Protein AF-A0A2E8LBI1-F1 (afdb_monomer_lite)

Secondary structure (DSSP, 8-state):
-----EEEEEE--SSSTT-TTTTGGG--TT-EEEEE-SSEEEEEEE--HHHHHGGGGGGS-GGGEETTEEEE-TT-GGGGS--SSEEEEEEEEESTT--SEEEEEEEEE-SPPEEHHHHHSS--HHHHHHHHHHHHT-------

Sequence (144 aa):
MKAFSGNSAIAGHRSTYGAPFKRVDKLAPGDTITVHSTDSIFSFGVVSPLAAFGDQLDAINPEKVVAGHVIVDPTDTWVVSDFGDARLTLSACHPEFTPRKRIVVVAELVSEAVPSAAIFGGLDADELVELVTKDLGVLENSAS

Foldseek 3Di:
DQPDFAEAEDEFEQADVVGVCVPVVVQAFQDWDWDDDPWWIFIWGWAFPCVLQPPVCVQADPVQGDRFKGKAAPPPCVQRGTPGFAKYKYWYAPDHPDNGIIIIGMTGTPDDIGTPCVVVPDDDPVNVVVVVCVVVVPPPDDDD

Radius of gyration: 19.85 Å; chains: 1; bounding box: 41×39×67 Å

Structure (mmCIF, N/CA/C/O backbone):
data_AF-A0A2E8LBI1-F1
#
_entry.id   AF-A0A2E8LBI1-F1
#
loop_
_atom_site.group_PDB
_atom_site.id
_atom_site.type_symbol
_atom_site.label_atom_id
_atom_site.label_alt_id
_atom_site.label_comp_id
_atom_site.label_asym_id
_atom_site.label_entity_id
_atom_site.label_seq_id
_atom_site.pdbx_PDB_ins_code
_atom_site.Cartn_x
_atom_site.Cartn_y
_atom_site.Cartn_z
_atom_site.occupancy
_atom_site.B_iso_or_equiv
_atom_site.auth_seq_id
_atom_site.auth_comp_id
_atom_site.auth_asym_id
_atom_site.auth_atom_id
_atom_site.pdbx_PDB_model_num
ATOM 1 N N . MET A 1 1 ? -22.412 2.062 10.911 1.00 38.66 1 MET A N 1
ATOM 2 C CA . MET A 1 1 ? -22.065 2.965 9.789 1.00 38.66 1 MET A CA 1
ATOM 3 C C . MET A 1 1 ? -20.549 3.092 9.782 1.00 38.66 1 MET A C 1
ATOM 5 O O . MET A 1 1 ? -20.022 3.463 10.816 1.00 38.66 1 MET A O 1
ATOM 9 N N . LYS A 1 2 ? -19.839 2.753 8.693 1.00 49.94 2 LYS A N 1
ATOM 10 C CA . LYS A 1 2 ? -18.405 3.088 8.573 1.00 49.94 2 LYS A CA 1
ATOM 11 C C . LYS A 1 2 ? -18.319 4.613 8.423 1.00 49.94 2 LYS A C 1
ATOM 13 O O . LYS A 1 2 ? -18.756 5.139 7.409 1.00 49.94 2 LYS A O 1
ATOM 18 N N . ALA A 1 3 ? -17.858 5.318 9.455 1.00 58.81 3 ALA A N 1
ATOM 19 C CA . ALA A 1 3 ? -17.854 6.787 9.510 1.00 58.81 3 ALA A CA 1
ATOM 20 C C . ALA A 1 3 ? -16.736 7.450 8.677 1.00 58.81 3 ALA A C 1
ATOM 22 O O . ALA A 1 3 ? -16.682 8.672 8.580 1.00 58.81 3 ALA A O 1
ATOM 23 N N . PHE A 1 4 ? -15.857 6.655 8.064 1.00 71.94 4 PHE A N 1
ATOM 24 C CA . PHE A 1 4 ? -14.749 7.127 7.241 1.00 71.94 4 PHE A CA 1
ATOM 25 C C . PHE A 1 4 ? -14.945 6.655 5.800 1.00 71.94 4 PHE A C 1
ATOM 27 O O . PHE A 1 4 ? -15.351 5.516 5.568 1.00 71.94 4 PHE A O 1
ATOM 34 N N . SER A 1 5 ? -14.652 7.535 4.849 1.00 85.88 5 SER A N 1
ATOM 35 C CA . SER A 1 5 ? -14.578 7.238 3.416 1.00 85.88 5 SER A CA 1
ATOM 36 C C . SER A 1 5 ? -13.422 8.032 2.815 1.00 85.88 5 SER A C 1
ATOM 38 O O . SER A 1 5 ? -13.033 9.068 3.362 1.00 85.88 5 SER A O 1
ATOM 40 N N . GLY A 1 6 ? -12.849 7.515 1.737 1.00 92.56 6 GLY A N 1
ATOM 41 C CA . GLY A 1 6 ? -11.700 8.078 1.052 1.00 92.56 6 GLY A CA 1
ATOM 42 C C . GLY A 1 6 ? -10.489 7.146 1.044 1.00 92.56 6 GLY A C 1
ATOM 43 O O . GLY A 1 6 ? -10.447 6.089 1.681 1.00 92.56 6 GLY A O 1
ATOM 44 N N . ASN A 1 7 ? -9.461 7.583 0.320 1.00 95.19 7 ASN A N 1
ATOM 45 C CA . ASN A 1 7 ? -8.241 6.821 0.098 1.00 95.19 7 ASN A CA 1
ATOM 46 C C . ASN A 1 7 ? -7.030 7.526 0.721 1.00 95.19 7 ASN A C 1
ATOM 48 O O . ASN A 1 7 ? -6.609 8.591 0.271 1.00 95.19 7 ASN A O 1
ATOM 52 N N . SER A 1 8 ? -6.449 6.917 1.753 1.00 95.56 8 SER A N 1
ATOM 53 C CA . SER A 1 8 ? -5.153 7.333 2.289 1.00 95.56 8 SER A CA 1
ATOM 54 C C . SER A 1 8 ? -4.046 6.683 1.467 1.00 95.56 8 SER A C 1
ATOM 56 O O . SER A 1 8 ? -3.820 5.483 1.578 1.00 95.56 8 SER A O 1
ATOM 58 N N . ALA A 1 9 ? -3.338 7.454 0.644 1.00 96.94 9 ALA A N 1
ATOM 59 C CA . ALA A 1 9 ? -2.259 6.927 -0.189 1.00 96.94 9 ALA A CA 1
ATOM 60 C C . ALA A 1 9 ? -0.875 7.260 0.389 1.00 96.94 9 ALA A C 1
ATOM 62 O O . ALA A 1 9 ? -0.565 8.422 0.652 1.00 96.94 9 ALA A O 1
ATOM 63 N N . ILE A 1 10 ? -0.017 6.248 0.544 1.00 97.19 10 ILE A N 1
ATOM 64 C CA . ILE A 1 10 ? 1.355 6.392 1.045 1.00 97.19 10 ILE A CA 1
ATOM 65 C C . ILE A 1 10 ? 2.328 5.804 0.024 1.00 97.19 10 ILE A C 1
ATOM 67 O O . ILE A 1 10 ? 2.224 4.644 -0.377 1.00 97.19 10 ILE A O 1
ATOM 71 N N . ALA A 1 11 ? 3.314 6.605 -0.375 1.00 96.38 11 ALA A N 1
ATOM 72 C CA . ALA A 1 11 ? 4.412 6.163 -1.223 1.00 96.38 11 ALA A CA 1
ATOM 73 C C . ALA A 1 11 ? 5.668 5.889 -0.386 1.00 96.38 11 ALA A C 1
ATOM 75 O O . ALA A 1 11 ? 5.984 6.637 0.539 1.00 96.38 11 ALA A O 1
ATOM 76 N N . GLY A 1 12 ? 6.411 4.840 -0.736 1.00 94.88 12 GLY A N 1
ATOM 77 C CA . GLY A 1 12 ? 7.619 4.448 -0.016 1.00 94.88 12 GLY A CA 1
ATOM 78 C C . GLY A 1 12 ? 8.700 3.878 -0.927 1.00 94.88 12 GLY A C 1
ATOM 79 O O . GLY A 1 12 ? 8.436 3.289 -1.977 1.00 94.88 12 GLY A O 1
ATOM 80 N N . HIS A 1 13 ? 9.958 4.046 -0.523 1.00 95.75 13 HIS A N 1
ATOM 81 C CA . HIS A 1 13 ? 11.085 3.459 -1.243 1.00 95.75 13 HIS A CA 1
ATOM 82 C C . HIS A 1 13 ? 11.135 1.936 -1.069 1.00 95.75 13 HIS A C 1
ATOM 84 O O . HIS A 1 13 ? 10.960 1.418 0.036 1.00 95.75 13 HIS A O 1
ATOM 90 N N . ARG A 1 14 ? 11.465 1.229 -2.160 1.00 93.44 14 ARG A N 1
ATOM 91 C CA . ARG A 1 14 ? 11.639 -0.234 -2.168 1.00 93.44 14 ARG A CA 1
ATOM 92 C C . ARG A 1 14 ? 13.087 -0.702 -1.993 1.00 93.44 14 ARG A C 1
ATOM 94 O O . ARG A 1 14 ? 13.309 -1.789 -1.480 1.00 93.44 14 ARG A O 1
ATOM 101 N N . SER A 1 15 ? 14.075 0.100 -2.394 1.00 87.88 15 SER A N 1
ATOM 102 C CA . SER A 1 15 ? 15.456 -0.398 -2.540 1.00 87.88 15 SER A CA 1
ATOM 103 C C . SER A 1 15 ? 16.558 0.481 -1.931 1.00 87.88 15 SER A C 1
ATOM 105 O O . SER A 1 15 ? 17.713 0.067 -1.930 1.00 87.88 15 SER A O 1
ATOM 107 N N . THR A 1 16 ? 16.255 1.675 -1.414 1.00 84.06 16 THR A N 1
ATOM 108 C CA . THR A 1 16 ? 17.263 2.548 -0.774 1.00 84.06 16 THR A CA 1
ATOM 109 C C . THR A 1 16 ? 17.507 2.172 0.692 1.00 84.06 16 THR A C 1
ATOM 111 O O . THR A 1 16 ? 16.820 1.313 1.243 1.00 84.06 16 THR A O 1
ATOM 114 N N . TYR A 1 17 ? 18.451 2.840 1.364 1.00 78.94 17 TYR A N 1
ATOM 115 C CA . TYR A 1 17 ? 18.648 2.667 2.808 1.00 78.94 17 TYR A CA 1
ATOM 116 C C . TYR A 1 17 ? 17.336 2.891 3.577 1.00 78.94 17 TYR A C 1
ATOM 118 O O . TYR A 1 17 ? 16.586 3.820 3.273 1.00 78.94 17 TYR A O 1
ATOM 126 N N . GLY A 1 18 ? 17.036 1.990 4.513 1.00 85.12 18 GLY A N 1
ATOM 127 C CA . GLY A 1 18 ? 15.791 1.976 5.285 1.00 85.12 18 GLY A CA 1
ATOM 128 C C . GLY A 1 18 ? 14.531 1.513 4.539 1.00 85.12 18 GLY A C 1
ATOM 129 O O . GLY A 1 18 ? 13.529 1.323 5.213 1.00 85.12 18 GLY A O 1
ATOM 130 N N . ALA A 1 19 ? 14.575 1.317 3.207 1.00 88.69 19 ALA A N 1
ATOM 131 C CA . ALA A 1 19 ? 13.457 0.999 2.299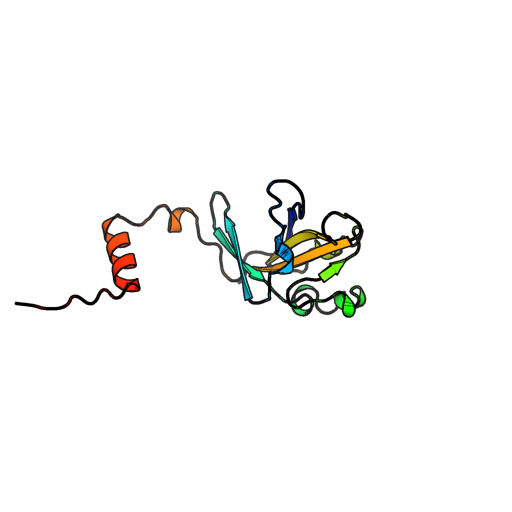 1.00 88.69 19 ALA A CA 1
ATOM 132 C C . ALA A 1 19 ? 12.192 0.442 2.990 1.00 88.69 19 ALA A C 1
ATOM 134 O O . ALA A 1 19 ? 12.047 -0.783 3.100 1.00 88.69 19 ALA A O 1
ATOM 135 N N . PRO A 1 20 ? 11.260 1.315 3.426 1.00 92.69 20 PRO A N 1
ATOM 136 C CA . PRO A 1 20 ? 10.128 0.893 4.247 1.00 92.69 20 PRO A CA 1
ATOM 137 C C . PRO A 1 20 ? 9.232 -0.097 3.502 1.00 92.69 20 PRO A C 1
ATOM 139 O O . PRO A 1 20 ? 8.615 -0.960 4.117 1.00 92.69 20 PRO A O 1
ATOM 142 N N . PHE A 1 21 ? 9.207 -0.028 2.165 1.00 96.50 21 PHE A N 1
ATOM 143 C CA . PHE A 1 21 ? 8.399 -0.897 1.309 1.00 96.50 21 PHE A CA 1
ATOM 144 C C . PHE A 1 21 ? 9.225 -1.982 0.606 1.00 96.50 21 PHE A C 1
ATOM 146 O O . PHE A 1 21 ? 8.779 -2.542 -0.394 1.00 96.50 21 PHE A O 1
ATOM 153 N N . LYS A 1 22 ? 10.415 -2.334 1.121 1.00 95.00 22 LYS A N 1
ATOM 154 C CA . LYS A 1 22 ? 11.269 -3.390 0.541 1.00 95.00 22 LYS A CA 1
ATOM 155 C C . LYS A 1 22 ? 10.523 -4.704 0.315 1.00 95.00 22 LYS A C 1
ATOM 157 O O . LYS A 1 22 ? 10.699 -5.323 -0.725 1.00 95.00 22 LYS A O 1
ATOM 162 N N . ARG A 1 23 ? 9.682 -5.105 1.273 1.00 95.06 23 ARG A N 1
ATOM 163 C CA . ARG A 1 23 ? 8.914 -6.362 1.236 1.00 95.06 23 ARG A CA 1
ATOM 164 C C . ARG A 1 23 ? 7.415 -6.166 1.027 1.00 95.06 23 ARG A C 1
ATOM 166 O O . ARG A 1 23 ? 6.635 -7.019 1.435 1.00 95.06 23 ARG A O 1
ATOM 173 N N . VAL A 1 24 ? 7.001 -5.059 0.413 1.00 95.81 24 VAL A N 1
ATOM 174 C CA . VAL A 1 24 ? 5.575 -4.798 0.153 1.00 95.81 24 VAL A CA 1
ATOM 175 C C . VAL A 1 24 ? 4.938 -5.881 -0.739 1.00 95.81 24 VAL A C 1
ATOM 177 O O . VAL A 1 24 ? 3.752 -6.148 -0.619 1.00 95.81 24 VAL A O 1
ATOM 180 N N . ASP A 1 25 ? 5.736 -6.596 -1.547 1.00 94.94 25 ASP A N 1
ATOM 181 C CA . ASP A 1 25 ? 5.307 -7.762 -2.340 1.00 94.94 25 ASP A CA 1
ATOM 182 C C . ASP A 1 25 ? 4.941 -9.004 -1.516 1.00 94.94 25 ASP A C 1
ATOM 184 O O . ASP A 1 25 ? 4.401 -9.959 -2.071 1.00 94.94 25 ASP A O 1
ATOM 188 N N . LYS A 1 26 ? 5.258 -9.017 -0.216 1.00 95.94 26 LYS A N 1
ATOM 189 C CA . LYS A 1 26 ? 4.929 -10.124 0.691 1.00 95.94 26 LYS A CA 1
ATOM 190 C C . LYS A 1 26 ? 3.567 -9.983 1.350 1.00 95.94 26 LYS A C 1
ATOM 192 O O . LYS A 1 26 ? 3.127 -10.958 1.943 1.00 95.94 26 LYS A O 1
ATOM 197 N N . LEU A 1 27 ? 2.938 -8.812 1.247 1.00 96.81 27 LEU A N 1
ATOM 198 C CA . LEU A 1 27 ? 1.596 -8.606 1.770 1.00 96.81 27 LEU A CA 1
ATOM 199 C C . LEU A 1 27 ? 0.590 -9.433 0.966 1.00 96.81 27 LEU A C 1
ATOM 201 O O . LEU A 1 27 ? 0.605 -9.429 -0.270 1.00 96.81 27 LEU A O 1
ATOM 205 N N . ALA A 1 28 ? -0.273 -10.135 1.685 1.00 96.25 28 ALA A N 1
ATOM 206 C CA . ALA A 1 28 ? -1.326 -10.984 1.159 1.00 96.25 28 ALA A CA 1
ATOM 207 C C . ALA A 1 28 ? -2.688 -10.581 1.746 1.00 96.25 28 ALA A C 1
ATOM 209 O O . ALA A 1 28 ? -2.739 -9.966 2.812 1.00 96.25 28 ALA A O 1
ATOM 210 N N . PRO A 1 29 ? -3.807 -10.921 1.080 1.00 96.56 29 PRO A N 1
ATOM 211 C CA . PRO A 1 29 ? -5.128 -10.634 1.615 1.00 96.56 29 PRO A CA 1
ATOM 212 C C . PRO A 1 29 ? -5.311 -11.222 3.015 1.00 96.56 29 PRO A C 1
ATOM 214 O O . PRO A 1 29 ? -4.985 -12.385 3.246 1.00 96.56 29 PRO A O 1
ATOM 217 N N . GLY A 1 30 ? -5.846 -10.416 3.929 1.00 95.38 30 GLY A N 1
ATOM 218 C CA . GLY A 1 30 ? -5.986 -10.752 5.347 1.00 95.38 30 GLY A CA 1
ATOM 219 C C . GLY A 1 30 ? -4.844 -10.252 6.238 1.00 95.38 30 GLY A C 1
ATOM 220 O O . GLY A 1 30 ? -5.047 -10.140 7.447 1.00 95.38 30 GLY A O 1
ATOM 221 N N . ASP A 1 31 ? -3.687 -9.880 5.679 1.00 97.56 31 ASP A N 1
ATOM 222 C CA . ASP A 1 31 ? -2.636 -9.222 6.459 1.00 97.56 31 ASP A CA 1
ATOM 223 C C . ASP A 1 31 ? -3.139 -7.881 7.004 1.00 97.56 31 ASP A C 1
ATOM 225 O O . ASP A 1 31 ? -3.861 -7.147 6.329 1.00 97.56 31 ASP A O 1
ATOM 229 N N . THR A 1 32 ? -2.747 -7.539 8.231 1.00 97.00 32 THR A N 1
ATOM 230 C CA . THR A 1 32 ? -3.166 -6.289 8.878 1.00 97.00 32 THR A CA 1
ATOM 231 C C . THR A 1 32 ? -2.068 -5.234 8.801 1.00 97.00 32 THR A C 1
ATOM 233 O O . THR A 1 32 ? -0.905 -5.498 9.106 1.00 97.00 32 THR A O 1
ATOM 236 N N . ILE A 1 33 ? -2.454 -4.015 8.430 1.00 96.25 33 ILE A N 1
ATOM 237 C CA . ILE A 1 33 ? -1.626 -2.814 8.455 1.00 96.25 33 ILE A CA 1
ATOM 238 C C . ILE A 1 33 ? -2.206 -1.857 9.491 1.00 96.25 33 ILE A C 1
ATOM 240 O O . ILE A 1 33 ? -3.345 -1.407 9.366 1.00 96.25 33 ILE A O 1
ATOM 244 N N . THR A 1 34 ? -1.398 -1.507 10.485 1.00 95.00 34 THR A N 1
ATOM 245 C CA . THR A 1 34 ? -1.785 -0.561 11.531 1.00 95.00 34 THR A CA 1
ATOM 246 C C . THR A 1 34 ? -1.196 0.816 11.246 1.00 95.00 34 THR A C 1
ATOM 248 O O . THR A 1 34 ? 0.014 0.961 11.074 1.00 95.00 34 THR A O 1
ATOM 251 N N . VAL A 1 35 ? -2.045 1.841 11.218 1.00 93.44 35 VAL A N 1
ATOM 252 C CA . VAL A 1 35 ? -1.649 3.243 11.063 1.00 93.44 35 VAL A CA 1
ATOM 253 C C . VAL A 1 35 ? -1.856 3.958 12.389 1.00 93.44 35 VAL A C 1
ATOM 255 O O . VAL A 1 35 ? -2.981 4.079 12.871 1.00 93.44 35 VAL A O 1
ATOM 258 N N . HIS A 1 36 ? -0.762 4.444 12.968 1.00 91.88 36 HIS A N 1
ATOM 259 C CA . HIS A 1 36 ? -0.783 5.252 14.181 1.00 91.88 36 HIS A CA 1
ATOM 260 C C . HIS A 1 36 ? -0.836 6.732 13.804 1.00 91.88 36 HIS A C 1
ATOM 262 O O . HIS A 1 36 ? 0.064 7.246 13.142 1.00 91.88 36 HIS A O 1
ATOM 268 N N . SER A 1 37 ? -1.891 7.405 14.241 1.00 88.06 37 SER A N 1
ATOM 269 C CA . SER A 1 37 ? -1.998 8.859 14.272 1.00 88.06 37 SER A CA 1
ATOM 270 C C . SER A 1 37 ? -1.757 9.357 15.701 1.00 88.06 37 SER A C 1
ATOM 272 O O . SER A 1 37 ? -1.664 8.565 16.641 1.00 88.06 37 SER A O 1
ATOM 274 N N . THR A 1 38 ? -1.680 10.674 15.880 1.00 88.44 38 THR A N 1
ATOM 275 C CA . THR A 1 38 ? -1.551 11.305 17.201 1.00 88.44 38 THR A CA 1
ATOM 276 C C . THR A 1 38 ? -2.669 10.848 18.141 1.00 88.44 38 THR A C 1
ATOM 278 O O . THR A 1 38 ? -2.401 10.411 19.258 1.00 88.44 38 THR A O 1
ATOM 281 N N . ASP A 1 39 ? -3.910 10.847 17.648 1.00 87.12 39 ASP A N 1
ATOM 282 C CA . ASP A 1 39 ? -5.093 10.653 18.492 1.00 87.12 39 ASP A CA 1
ATOM 283 C C . ASP A 1 39 ? -5.751 9.284 18.319 1.00 87.12 39 ASP A C 1
ATOM 285 O O . ASP A 1 39 ? -6.620 8.913 19.109 1.00 87.12 39 ASP A O 1
ATOM 289 N N . SER A 1 40 ? -5.405 8.525 17.276 1.00 87.62 40 SER A N 1
ATOM 290 C CA . SER A 1 40 ? -6.065 7.248 16.983 1.00 87.62 40 SER A CA 1
ATOM 291 C C . SER A 1 40 ? -5.182 6.254 16.238 1.00 87.62 40 SER A C 1
ATOM 293 O O . SER A 1 40 ? -4.283 6.628 15.486 1.00 87.62 40 SER A O 1
ATOM 295 N N . ILE A 1 41 ? -5.503 4.975 16.403 1.00 91.00 41 ILE A N 1
ATOM 296 C CA . ILE A 1 41 ? -4.920 3.834 15.709 1.00 91.00 41 ILE A CA 1
ATOM 297 C C . ILE A 1 41 ? -5.976 3.244 14.772 1.00 91.00 41 ILE A C 1
ATOM 299 O O . ILE A 1 41 ? -7.095 2.936 15.187 1.00 91.00 41 ILE A O 1
ATOM 303 N N . PHE A 1 42 ? -5.608 3.063 13.507 1.00 92.50 42 PHE A N 1
ATOM 304 C CA . PHE A 1 42 ? -6.460 2.489 12.469 1.00 92.50 42 PHE A CA 1
ATOM 305 C C . PHE A 1 42 ? -5.890 1.146 12.023 1.00 92.50 42 PHE A C 1
ATOM 307 O O . PHE A 1 42 ? -4.702 1.060 11.719 1.00 92.50 42 PHE A O 1
ATOM 314 N N . SER A 1 43 ? -6.733 0.119 11.939 1.00 94.56 43 SER A N 1
ATOM 315 C CA . SER A 1 43 ? -6.350 -1.185 11.390 1.00 94.56 43 SER A CA 1
ATOM 316 C C . SER A 1 43 ? -6.963 -1.360 10.004 1.00 94.56 43 SER A C 1
ATOM 318 O O . SER A 1 43 ? -8.176 -1.224 9.831 1.00 94.56 43 SER A O 1
ATOM 320 N N . PHE A 1 44 ? -6.129 -1.672 9.018 1.00 96.19 44 PHE A N 1
ATOM 321 C CA . PHE A 1 44 ? -6.531 -1.953 7.645 1.00 96.19 44 PHE A CA 1
ATOM 322 C C . PHE A 1 44 ? -6.185 -3.397 7.293 1.00 96.19 44 PHE A C 1
ATOM 324 O O . PHE A 1 44 ? -5.069 -3.839 7.541 1.00 96.19 44 PHE A O 1
ATOM 331 N N . GLY A 1 45 ? -7.123 -4.129 6.705 1.00 97.56 45 GLY A N 1
ATOM 332 C CA . GLY A 1 45 ? -6.913 -5.486 6.214 1.00 97.56 45 GLY A CA 1
ATOM 333 C C . GLY A 1 45 ? -6.587 -5.443 4.731 1.00 97.56 45 GLY A C 1
ATOM 334 O O . GLY A 1 45 ? -7.356 -4.879 3.954 1.00 97.56 45 GLY A O 1
ATOM 335 N N . VAL A 1 46 ? -5.452 -6.011 4.330 1.00 98.12 46 VAL A N 1
ATOM 336 C CA . VAL A 1 46 ? -5.063 -6.124 2.921 1.00 98.12 46 VAL A CA 1
ATOM 337 C C . VAL A 1 46 ? -6.135 -6.917 2.182 1.00 98.12 46 VAL A C 1
ATOM 339 O O . VAL A 1 46 ? -6.599 -7.956 2.657 1.00 98.12 46 VAL A O 1
ATOM 342 N N . VAL A 1 47 ? -6.524 -6.430 1.009 1.00 96.19 47 VAL A N 1
ATOM 343 C CA . VAL A 1 47 ? -7.519 -7.066 0.145 1.00 96.19 47 VAL A CA 1
ATOM 344 C C . VAL A 1 47 ? -6.888 -7.456 -1.186 1.00 96.19 47 VAL A C 1
ATOM 346 O O . VAL A 1 47 ? -5.838 -6.947 -1.579 1.00 96.19 47 VAL A O 1
ATOM 349 N N . SER A 1 48 ? -7.519 -8.392 -1.895 1.00 94.00 48 SER A N 1
ATOM 350 C CA . SER A 1 48 ? -7.069 -8.728 -3.249 1.00 94.00 48 SER A CA 1
ATOM 351 C C . SER A 1 48 ? -7.291 -7.546 -4.203 1.00 94.00 48 SER A C 1
ATOM 353 O O . SER A 1 48 ? -8.247 -6.793 -4.008 1.00 94.00 48 SER A O 1
ATOM 355 N N . PRO A 1 49 ? -6.498 -7.400 -5.282 1.00 91.62 49 PRO A N 1
ATOM 356 C CA . PRO A 1 49 ? -6.747 -6.360 -6.284 1.00 91.62 49 PRO A CA 1
ATOM 357 C C . PRO A 1 49 ? -8.150 -6.430 -6.906 1.00 91.62 49 PRO A C 1
ATOM 359 O O . PRO A 1 49 ? -8.711 -5.400 -7.263 1.00 91.62 49 PRO A O 1
ATOM 362 N N . LEU A 1 50 ? -8.739 -7.630 -6.981 1.00 88.62 50 LEU A N 1
ATOM 363 C CA . LEU A 1 50 ? -10.116 -7.823 -7.435 1.00 88.62 50 LEU A CA 1
ATOM 364 C C . LEU A 1 50 ? -11.142 -7.220 -6.481 1.00 88.62 50 LEU A C 1
ATOM 366 O O . LEU A 1 50 ? -12.063 -6.550 -6.932 1.00 88.62 50 LEU A O 1
ATOM 370 N N . ALA A 1 51 ? -10.961 -7.402 -5.176 1.00 91.12 51 ALA A N 1
ATOM 371 C CA . ALA A 1 51 ? -11.809 -6.747 -4.188 1.00 91.12 51 ALA A CA 1
ATOM 372 C C . ALA A 1 51 ? -11.586 -5.224 -4.174 1.00 91.12 51 ALA A C 1
ATOM 374 O O . ALA A 1 51 ? -12.548 -4.466 -4.145 1.00 91.12 51 ALA A O 1
ATOM 375 N N . ALA A 1 52 ? -10.329 -4.781 -4.275 1.00 91.62 52 ALA A N 1
ATOM 376 C CA . ALA A 1 52 ? -9.976 -3.366 -4.229 1.00 91.62 52 ALA A CA 1
ATOM 377 C C . ALA A 1 52 ? -10.546 -2.562 -5.406 1.00 91.62 52 ALA A C 1
ATOM 379 O O . ALA A 1 52 ? -11.021 -1.443 -5.216 1.00 91.62 52 ALA A O 1
ATOM 380 N N . PHE A 1 53 ? -10.456 -3.096 -6.625 1.00 89.12 53 PHE A N 1
ATOM 381 C CA . PHE A 1 53 ? -10.732 -2.331 -7.844 1.00 89.12 53 PHE A CA 1
ATOM 382 C C . PHE A 1 53 ? -11.976 -2.804 -8.606 1.00 89.12 53 PHE A C 1
ATOM 384 O O . PHE A 1 53 ? -12.458 -2.067 -9.464 1.00 89.12 53 PHE A O 1
ATOM 391 N N . GLY A 1 54 ? -12.531 -3.977 -8.275 1.00 79.50 54 GLY A N 1
ATOM 392 C CA . GLY A 1 54 ? -13.794 -4.475 -8.825 1.00 79.50 54 GLY A CA 1
ATOM 393 C C . GLY A 1 54 ? -13.848 -4.400 -10.352 1.00 79.50 54 GLY A C 1
ATOM 394 O O . GLY A 1 54 ? -12.956 -4.892 -11.038 1.00 79.50 54 GLY A O 1
ATOM 395 N N . ASP A 1 55 ? -14.873 -3.724 -10.872 1.00 67.69 55 ASP A N 1
ATOM 396 C CA . ASP A 1 55 ? -15.151 -3.573 -12.308 1.00 67.69 55 ASP A CA 1
ATOM 397 C C . ASP A 1 55 ? -14.146 -2.671 -13.051 1.00 67.69 55 ASP A C 1
ATOM 399 O O . ASP A 1 55 ? -14.106 -2.660 -14.278 1.00 67.69 55 ASP A O 1
ATOM 403 N N . GLN A 1 56 ? -13.292 -1.921 -12.342 1.00 67.25 56 GLN A N 1
ATOM 404 C CA . GLN A 1 56 ? -12.226 -1.126 -12.972 1.00 67.25 56 GLN A CA 1
ATOM 405 C C . GLN A 1 56 ? -11.017 -1.977 -13.394 1.00 67.25 56 GLN A C 1
ATOM 407 O O . GLN A 1 56 ? -10.069 -1.461 -13.991 1.00 67.25 56 GLN A O 1
ATOM 412 N N . LEU A 1 57 ? -11.057 -3.288 -13.133 1.00 63.16 57 LEU A N 1
ATOM 413 C CA . LEU A 1 57 ? -10.056 -4.250 -13.588 1.00 63.16 57 LEU A CA 1
ATOM 414 C C . LEU A 1 57 ? -9.920 -4.344 -15.105 1.00 63.16 57 LEU A C 1
ATOM 416 O O . LEU A 1 57 ? -8.886 -4.824 -15.550 1.00 63.16 57 LEU A O 1
ATOM 420 N N . ASP A 1 58 ? -10.862 -3.837 -15.903 1.00 62.19 58 ASP A N 1
ATOM 421 C CA . ASP A 1 58 ? -10.670 -3.729 -17.357 1.00 62.19 58 ASP A CA 1
ATOM 422 C C . ASP A 1 58 ? -9.419 -2.895 -17.717 1.00 62.19 58 ASP A C 1
ATOM 424 O O . ASP A 1 58 ? -8.803 -3.102 -18.764 1.00 62.19 58 ASP A O 1
ATOM 428 N N . ALA A 1 59 ? -8.992 -1.987 -16.827 1.00 60.19 59 ALA A N 1
ATOM 429 C CA . ALA A 1 5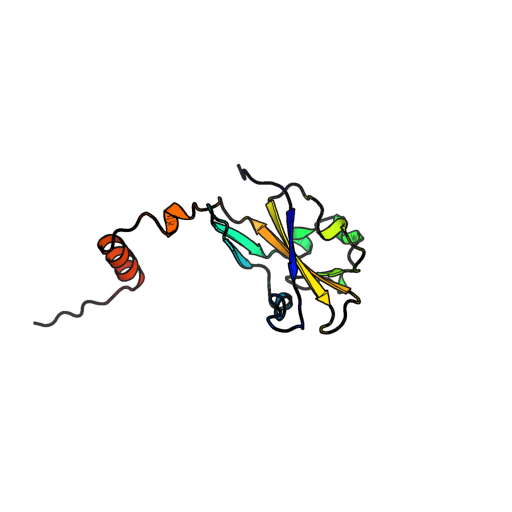9 ? -7.746 -1.226 -16.952 1.00 60.19 59 ALA A CA 1
ATOM 430 C C . ALA A 1 59 ? -6.493 -2.004 -16.496 1.00 60.19 59 ALA A C 1
ATOM 432 O O . ALA A 1 59 ? -5.362 -1.607 -16.789 1.00 60.19 59 ALA A O 1
ATOM 433 N N . ILE A 1 60 ? -6.671 -3.109 -15.773 1.00 66.88 60 ILE A N 1
ATOM 434 C CA . ILE A 1 60 ? -5.602 -3.908 -15.184 1.00 66.88 60 ILE A CA 1
ATOM 435 C C . ILE A 1 60 ? -5.474 -5.209 -15.967 1.00 66.88 60 ILE A C 1
ATOM 437 O O . ILE A 1 60 ? -6.343 -6.072 -15.962 1.00 66.88 60 ILE A O 1
ATOM 441 N N . ASN A 1 61 ? -4.318 -5.407 -16.585 1.00 69.81 61 ASN A N 1
ATOM 442 C CA . ASN A 1 61 ? -4.009 -6.694 -17.185 1.00 69.81 61 ASN A CA 1
ATOM 443 C C . ASN A 1 61 ? -4.012 -7.803 -16.099 1.00 69.81 61 ASN A C 1
ATOM 445 O O . ASN A 1 61 ? -3.226 -7.688 -15.152 1.00 69.81 61 ASN A O 1
ATOM 449 N N . PRO A 1 62 ? -4.832 -8.870 -16.226 1.00 68.69 62 PRO A N 1
ATOM 450 C CA . PRO A 1 62 ? -4.941 -9.933 -15.224 1.00 68.69 62 PRO A CA 1
ATOM 451 C C . PRO A 1 62 ? -3.606 -10.597 -14.873 1.00 68.69 62 PRO A C 1
ATOM 453 O O . PRO A 1 62 ? -3.417 -11.044 -13.747 1.00 68.69 62 PRO A O 1
ATOM 456 N N . GLU A 1 63 ? -2.642 -10.617 -15.797 1.00 72.31 63 GLU A N 1
ATOM 457 C CA . GLU A 1 63 ? -1.305 -11.177 -15.551 1.00 72.31 63 GLU A CA 1
ATOM 458 C C . GLU A 1 63 ? -0.464 -10.340 -14.570 1.00 72.31 63 GLU A C 1
ATOM 460 O O . GLU A 1 63 ? 0.542 -10.811 -14.042 1.00 72.31 63 GLU A O 1
ATOM 465 N N . LYS A 1 64 ? -0.876 -9.093 -14.311 1.00 75.44 64 LYS A N 1
ATOM 466 C CA . LYS A 1 64 ? -0.247 -8.178 -13.350 1.00 75.44 64 LYS A CA 1
ATOM 467 C C . LYS A 1 64 ? -0.904 -8.223 -11.969 1.00 75.44 64 LYS A C 1
ATOM 469 O O . LYS A 1 64 ? -0.472 -7.481 -11.085 1.00 75.44 64 LYS A O 1
ATOM 474 N N . VAL A 1 65 ? -1.932 -9.055 -11.788 1.00 81.38 65 VAL A N 1
ATOM 475 C CA . VAL A 1 65 ? -2.642 -9.256 -10.523 1.00 81.38 65 VAL A CA 1
ATOM 476 C C . VAL A 1 65 ? -2.017 -10.430 -9.777 1.00 81.38 65 VAL A C 1
ATOM 478 O O . VAL A 1 65 ? -1.986 -11.558 -10.261 1.00 81.38 65 VAL A O 1
ATOM 481 N N . VAL A 1 66 ? -1.537 -10.164 -8.567 1.00 82.38 66 VAL A N 1
ATOM 482 C CA . VAL A 1 66 ? -1.038 -11.166 -7.622 1.00 82.38 66 VAL A CA 1
ATOM 483 C C . VAL A 1 66 ? -1.877 -11.063 -6.350 1.00 82.38 66 VAL A C 1
ATOM 485 O O . VAL A 1 66 ? -2.449 -10.013 -6.074 1.00 82.38 66 VAL A O 1
ATOM 488 N N . ALA A 1 67 ? -1.969 -12.148 -5.574 1.00 82.06 67 ALA A N 1
ATOM 489 C CA . ALA A 1 67 ? -2.917 -12.300 -4.466 1.00 82.06 67 ALA A CA 1
ATOM 490 C C . ALA A 1 67 ? -3.142 -11.030 -3.617 1.00 82.06 67 ALA A C 1
ATOM 492 O O . ALA A 1 67 ? -4.294 -10.702 -3.364 1.00 82.06 67 ALA A O 1
ATOM 493 N N . GLY A 1 68 ? -2.087 -10.300 -3.226 1.00 91.75 68 GLY A N 1
ATOM 494 C CA . GLY A 1 68 ? -2.192 -9.071 -2.419 1.00 91.75 68 GLY A CA 1
ATOM 495 C C . GLY A 1 68 ? -1.750 -7.770 -3.094 1.00 91.75 68 GLY A C 1
ATOM 496 O O . GLY A 1 68 ? -1.732 -6.735 -2.437 1.00 91.75 68 GLY A O 1
ATOM 497 N N . HIS A 1 69 ? -1.354 -7.787 -4.371 1.00 94.75 69 HIS A N 1
ATOM 498 C CA . HIS A 1 69 ? -0.846 -6.587 -5.040 1.00 94.75 69 HIS A CA 1
ATOM 499 C C . HIS A 1 69 ? -1.044 -6.607 -6.553 1.00 94.75 69 HIS A C 1
ATOM 501 O O . HIS A 1 69 ? -1.193 -7.656 -7.175 1.00 94.75 69 HIS A O 1
ATOM 507 N N . VAL A 1 70 ? -0.964 -5.428 -7.160 1.00 94.00 70 VAL A N 1
ATOM 508 C CA . VAL A 1 70 ? -0.988 -5.253 -8.613 1.00 94.00 70 VAL A CA 1
ATOM 509 C C . VAL A 1 70 ? 0.230 -4.469 -9.088 1.00 94.00 70 VAL A C 1
ATOM 511 O O . VAL A 1 70 ? 0.728 -3.581 -8.388 1.00 94.00 70 VAL A O 1
ATOM 514 N N . ILE A 1 71 ? 0.726 -4.801 -10.281 1.00 94.06 71 ILE A N 1
ATOM 515 C CA . ILE A 1 71 ? 1.764 -4.024 -10.962 1.00 94.06 71 ILE A CA 1
ATOM 516 C C . ILE A 1 71 ? 1.125 -3.082 -11.985 1.00 94.06 71 ILE A C 1
ATOM 518 O O . ILE A 1 71 ? 0.442 -3.526 -12.904 1.00 94.06 71 ILE A O 1
ATOM 522 N N . VAL A 1 72 ? 1.393 -1.785 -11.861 1.00 92.69 72 VAL A N 1
ATOM 523 C CA . VAL A 1 72 ? 0.790 -0.729 -12.694 1.00 92.69 72 VAL A CA 1
ATOM 524 C C . VAL A 1 72 ? 1.848 0.163 -13.335 1.00 92.69 72 VAL A C 1
ATOM 526 O O . VAL A 1 72 ? 3.033 0.132 -12.969 1.00 92.69 72 VAL A O 1
ATOM 529 N N . ASP A 1 73 ? 1.438 0.947 -14.324 1.00 93.50 73 ASP A N 1
ATOM 530 C CA . ASP A 1 73 ? 2.277 1.977 -14.912 1.00 93.50 73 ASP A CA 1
ATOM 531 C C . ASP A 1 73 ? 2.441 3.172 -13.957 1.00 93.50 73 ASP A C 1
ATOM 533 O O . ASP A 1 73 ? 1.539 3.487 -13.185 1.00 93.50 73 ASP A O 1
ATOM 537 N N . PRO A 1 74 ? 3.588 3.880 -13.965 1.00 94.62 74 PRO A N 1
ATOM 538 C CA . PRO A 1 74 ? 3.783 5.035 -13.084 1.00 94.62 74 PRO A CA 1
ATOM 539 C C . PRO A 1 74 ? 2.766 6.167 -13.299 1.00 94.62 74 PRO A C 1
ATOM 541 O O . PRO A 1 74 ? 2.628 7.024 -12.432 1.00 94.62 74 PRO A O 1
ATOM 544 N N . THR A 1 75 ? 2.098 6.183 -14.455 1.00 93.81 75 THR A N 1
ATOM 545 C CA . THR A 1 75 ? 1.056 7.144 -14.841 1.00 93.81 75 THR A CA 1
ATOM 546 C C . THR A 1 75 ? -0.354 6.719 -14.434 1.00 93.81 75 THR A C 1
ATOM 548 O O . THR A 1 75 ? -1.283 7.499 -14.625 1.00 93.81 75 THR A O 1
ATOM 551 N N . ASP A 1 76 ? -0.528 5.519 -13.879 1.00 92.38 76 ASP A N 1
ATOM 552 C CA . ASP A 1 76 ? -1.824 4.975 -13.465 1.00 92.38 76 ASP A CA 1
ATOM 553 C C . ASP A 1 76 ? -2.282 5.617 -12.151 1.00 92.38 76 ASP A C 1
ATOM 555 O O . ASP A 1 76 ? -2.249 5.017 -11.081 1.00 92.38 76 ASP A O 1
ATOM 559 N N . THR A 1 77 ? -2.693 6.883 -12.219 1.00 91.88 77 THR A N 1
ATOM 560 C CA . THR A 1 77 ? -3.128 7.665 -11.051 1.00 91.88 77 THR A CA 1
ATOM 561 C C . THR A 1 77 ? -4.471 7.212 -10.486 1.00 91.88 77 THR A C 1
ATOM 563 O O . THR A 1 77 ? -4.781 7.521 -9.338 1.00 91.88 77 THR A O 1
ATOM 566 N N . TRP A 1 78 ? -5.248 6.441 -11.248 1.00 91.75 78 TRP A N 1
ATOM 567 C CA . TRP A 1 78 ? -6.534 5.897 -10.811 1.00 91.75 78 TRP A CA 1
ATOM 568 C C . TRP A 1 78 ? -6.406 5.000 -9.566 1.00 91.75 78 TRP A C 1
ATOM 570 O O . TRP A 1 78 ? -7.342 4.900 -8.780 1.00 91.75 78 TRP A O 1
ATOM 580 N N . VAL A 1 79 ? -5.227 4.416 -9.312 1.00 92.38 79 VAL A N 1
ATOM 581 C CA . VAL A 1 79 ? -4.984 3.563 -8.132 1.00 92.38 79 VAL A CA 1
ATOM 582 C C . VAL A 1 79 ? -5.111 4.307 -6.800 1.00 92.38 79 VAL A C 1
ATOM 584 O O . VAL A 1 79 ? -5.324 3.675 -5.769 1.00 92.38 79 VAL A O 1
ATOM 587 N N . VAL A 1 80 ? -4.972 5.639 -6.804 1.00 94.06 80 VAL A N 1
ATOM 588 C CA . VAL A 1 80 ? -5.119 6.491 -5.610 1.00 94.06 80 VAL A CA 1
ATOM 589 C C . VAL A 1 80 ? -6.419 7.296 -5.605 1.00 94.06 80 VAL A C 1
ATOM 591 O O . VAL A 1 80 ? -6.596 8.168 -4.756 1.00 94.06 80 VAL A O 1
ATOM 594 N N . SER A 1 81 ? -7.329 7.034 -6.545 1.00 92.44 81 SER A N 1
ATOM 595 C CA . SER A 1 81 ? -8.644 7.672 -6.570 1.00 92.44 81 SER A CA 1
ATOM 596 C C . SER A 1 81 ? -9.487 7.285 -5.353 1.00 92.44 81 SER A C 1
ATOM 598 O O . SER A 1 81 ? -9.146 6.374 -4.594 1.00 92.44 81 SER A O 1
ATOM 600 N N . ASP A 1 82 ? -10.584 8.010 -5.162 1.00 91.00 82 ASP A N 1
ATOM 601 C CA . ASP A 1 82 ? -11.621 7.641 -4.207 1.00 91.00 82 ASP A CA 1
ATOM 602 C C . ASP A 1 82 ? -12.536 6.567 -4.814 1.00 91.00 82 ASP A C 1
ATOM 604 O O . ASP A 1 82 ? -12.920 6.654 -5.981 1.00 91.00 82 ASP A O 1
ATOM 608 N N . PHE A 1 83 ? -12.867 5.562 -4.008 1.00 90.12 83 PHE A N 1
ATOM 609 C CA . PHE A 1 83 ? -13.710 4.420 -4.366 1.00 90.12 83 PHE A CA 1
ATOM 610 C C . PHE A 1 83 ? -14.967 4.335 -3.484 1.00 90.12 83 PHE A C 1
ATOM 612 O O . PHE A 1 83 ? -15.742 3.389 -3.602 1.00 90.12 83 PHE A O 1
ATOM 619 N N . GLY A 1 84 ? -15.195 5.327 -2.614 1.00 89.75 84 GLY A N 1
ATOM 620 C CA . GLY A 1 84 ? -16.372 5.407 -1.744 1.00 89.75 84 GLY A CA 1
ATOM 621 C C . GLY A 1 84 ? -16.287 4.563 -0.468 1.00 89.75 84 GLY A C 1
ATOM 622 O O . GLY A 1 84 ? -17.204 4.596 0.351 1.00 89.75 84 GLY A O 1
ATOM 623 N N . ASP A 1 85 ? -15.192 3.837 -0.263 1.00 91.69 85 ASP A N 1
ATOM 624 C CA . ASP A 1 85 ? -14.860 3.115 0.963 1.00 91.69 85 ASP A CA 1
ATOM 625 C C . ASP A 1 85 ? -13.712 3.804 1.723 1.00 91.69 85 ASP A C 1
ATOM 627 O O . ASP A 1 85 ? -13.137 4.786 1.262 1.00 91.69 85 ASP A O 1
ATOM 631 N N . ALA A 1 86 ? -13.395 3.321 2.927 1.00 93.69 86 ALA A N 1
ATOM 632 C CA . ALA A 1 86 ? -12.200 3.738 3.659 1.00 93.69 86 ALA A CA 1
ATOM 633 C C . ALA A 1 86 ? -11.057 2.770 3.365 1.00 93.69 86 ALA A C 1
ATOM 635 O O . ALA A 1 86 ? -11.054 1.643 3.876 1.00 93.69 86 ALA A O 1
ATOM 636 N N . ARG A 1 87 ? -10.072 3.227 2.591 1.00 95.31 87 ARG A N 1
ATOM 637 C CA . ARG A 1 87 ? -8.929 2.406 2.184 1.00 95.31 87 ARG A CA 1
ATOM 638 C C . ARG A 1 87 ? -7.581 3.089 2.384 1.00 95.31 87 ARG A C 1
ATOM 640 O O . ARG A 1 87 ? -7.463 4.314 2.417 1.00 95.31 87 ARG A O 1
ATOM 647 N N . LEU A 1 88 ? -6.561 2.251 2.493 1.00 97.19 88 LEU A N 1
ATOM 648 C CA . LEU A 1 88 ? -5.146 2.578 2.494 1.00 97.19 88 LEU A CA 1
ATOM 649 C C . LEU A 1 88 ? -4.526 2.020 1.212 1.00 97.19 88 LEU A C 1
ATOM 651 O O . LEU A 1 88 ? -4.637 0.825 0.941 1.00 97.19 88 LEU A O 1
ATOM 655 N N . THR A 1 89 ? -3.834 2.867 0.457 1.00 97.88 89 THR A N 1
ATOM 656 C CA . THR A 1 89 ? -3.093 2.470 -0.745 1.00 97.88 89 THR A CA 1
ATOM 657 C C . THR A 1 89 ? -1.598 2.646 -0.509 1.00 97.88 89 THR A C 1
ATOM 659 O O . THR A 1 89 ? -1.130 3.757 -0.262 1.00 97.88 89 THR A O 1
ATOM 662 N N . LEU A 1 90 ? -0.824 1.566 -0.614 1.00 98.25 90 LEU A N 1
ATOM 663 C CA . LEU A 1 90 ? 0.638 1.603 -0.547 1.00 98.25 90 LEU A CA 1
ATOM 664 C C . LEU A 1 90 ? 1.228 1.499 -1.952 1.00 98.25 90 LEU A C 1
ATOM 666 O O . LEU A 1 90 ? 0.851 0.607 -2.709 1.00 98.25 90 LEU A O 1
ATOM 670 N N . SER A 1 91 ? 2.184 2.367 -2.290 1.00 97.69 91 SER A N 1
ATOM 671 C CA . SER A 1 91 ? 2.846 2.362 -3.602 1.00 97.69 91 SER A CA 1
ATOM 672 C C . SER A 1 91 ? 4.371 2.411 -3.498 1.00 97.69 91 SER A C 1
ATOM 674 O O . SER A 1 91 ? 4.936 3.208 -2.744 1.00 97.69 91 SER A O 1
ATOM 676 N N . ALA A 1 92 ? 5.054 1.577 -4.286 1.00 96.75 92 ALA A N 1
ATOM 677 C CA . ALA A 1 92 ? 6.513 1.578 -4.411 1.00 96.75 92 ALA A CA 1
ATOM 678 C C . ALA A 1 92 ? 6.975 1.296 -5.847 1.00 96.75 92 ALA A C 1
ATOM 680 O O . ALA A 1 92 ? 6.215 0.807 -6.678 1.00 96.75 92 ALA A O 1
ATOM 681 N N . CYS A 1 93 ? 8.249 1.556 -6.149 1.00 96.56 93 CYS A N 1
ATOM 682 C CA . CYS A 1 93 ? 8.862 1.184 -7.428 1.00 96.56 93 CYS A CA 1
ATOM 683 C C . CYS A 1 93 ? 8.867 -0.337 -7.659 1.00 96.56 93 CYS A C 1
ATOM 685 O O . CYS A 1 93 ? 9.073 -1.116 -6.728 1.00 96.56 93 CYS A O 1
ATOM 687 N N . HIS A 1 94 ? 8.700 -0.754 -8.914 1.00 94.31 94 HIS A N 1
ATOM 688 C CA . HIS A 1 94 ? 8.800 -2.153 -9.321 1.00 94.31 94 HIS A CA 1
ATOM 689 C C . HIS A 1 94 ? 9.380 -2.286 -10.747 1.00 94.31 94 HIS A C 1
ATOM 691 O O . HIS A 1 94 ? 9.056 -1.460 -11.606 1.00 94.31 94 HIS A O 1
ATOM 697 N N . PRO A 1 95 ? 10.170 -3.335 -11.056 1.00 93.00 95 PRO A N 1
ATOM 698 C CA . PRO A 1 95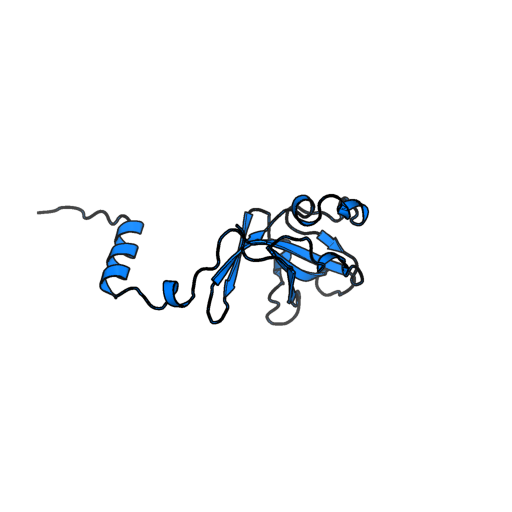 ? 10.889 -4.231 -10.135 1.00 93.00 95 PRO A CA 1
ATOM 699 C C . PRO A 1 95 ? 11.838 -3.503 -9.165 1.00 93.00 95 PRO A C 1
ATOM 701 O O . PRO A 1 95 ? 11.928 -2.277 -9.173 1.00 93.00 95 PRO A O 1
ATOM 704 N N . GLU A 1 96 ? 12.528 -4.237 -8.286 1.00 89.69 96 GLU A N 1
ATOM 705 C CA . GLU A 1 96 ? 13.526 -3.615 -7.400 1.00 89.69 96 GLU A CA 1
ATOM 706 C C . GLU A 1 96 ? 14.593 -2.856 -8.205 1.00 89.69 96 GLU A C 1
ATOM 708 O O . GLU A 1 96 ? 14.932 -3.233 -9.326 1.00 89.69 96 GLU A O 1
ATOM 713 N N . PHE A 1 97 ? 15.104 -1.766 -7.626 1.00 88.25 97 PHE A N 1
ATOM 714 C CA . PHE A 1 97 ? 16.127 -0.893 -8.219 1.00 88.25 97 PHE A CA 1
ATOM 715 C C . PHE A 1 97 ? 15.724 -0.160 -9.510 1.00 88.25 97 PHE A C 1
ATOM 717 O O . PHE A 1 97 ? 16.553 0.531 -10.100 1.00 88.25 97 PHE A O 1
ATOM 724 N N . THR A 1 98 ? 14.462 -0.241 -9.947 1.00 91.06 98 THR A N 1
ATOM 725 C CA . THR A 1 98 ? 13.996 0.468 -11.144 1.00 91.06 98 THR A CA 1
ATOM 726 C C . THR A 1 98 ? 12.625 1.126 -10.949 1.00 91.06 98 THR A C 1
ATOM 728 O O . THR A 1 98 ? 11.715 0.511 -10.400 1.00 91.06 98 THR A O 1
ATOM 731 N N . PRO A 1 99 ? 12.420 2.372 -11.419 1.00 91.81 99 PRO A N 1
ATOM 732 C CA . PRO A 1 99 ? 11.136 3.062 -11.303 1.00 91.81 99 PRO A CA 1
ATOM 733 C C . PRO A 1 99 ? 10.189 2.791 -12.486 1.00 91.81 99 PRO A C 1
ATOM 735 O O . PRO A 1 99 ? 9.244 3.556 -12.677 1.00 91.81 99 PRO A O 1
ATOM 738 N N . ARG A 1 100 ? 10.437 1.752 -13.300 1.00 94.25 100 ARG A N 1
ATOM 739 C CA . ARG A 1 100 ? 9.692 1.473 -14.546 1.00 94.25 100 ARG A CA 1
ATOM 740 C C . ARG A 1 100 ? 8.205 1.208 -14.332 1.00 94.25 100 ARG A C 1
ATOM 742 O O . ARG A 1 100 ? 7.411 1.550 -15.196 1.00 94.25 100 ARG A O 1
ATOM 749 N N . LYS A 1 101 ? 7.846 0.582 -13.215 1.00 95.25 101 LYS A N 1
ATOM 750 C CA . LYS A 1 101 ? 6.469 0.288 -12.813 1.00 95.25 101 LYS A CA 1
ATOM 751 C C . LYS A 1 101 ? 6.267 0.661 -11.350 1.00 95.25 101 LYS A C 1
ATOM 753 O O . LYS A 1 101 ? 7.199 1.104 -10.660 1.00 95.25 101 LYS A O 1
ATOM 758 N N . ARG A 1 102 ? 5.040 0.493 -10.875 1.00 95.81 102 ARG A N 1
ATOM 759 C CA . ARG A 1 102 ? 4.706 0.552 -9.456 1.00 95.81 102 ARG A CA 1
ATOM 760 C C . ARG A 1 102 ? 4.112 -0.770 -9.005 1.00 95.81 102 ARG A C 1
ATOM 762 O O . ARG A 1 102 ? 3.386 -1.400 -9.762 1.00 95.81 102 ARG A O 1
ATOM 769 N N . ILE A 1 103 ? 4.452 -1.174 -7.790 1.00 95.75 103 ILE A N 1
ATOM 770 C CA . ILE A 1 103 ? 3.708 -2.182 -7.040 1.00 95.75 103 ILE A CA 1
ATOM 771 C C . ILE A 1 103 ? 2.721 -1.446 -6.140 1.00 95.75 103 ILE A C 1
ATOM 773 O O . ILE A 1 103 ? 3.117 -0.498 -5.458 1.00 95.75 103 ILE A O 1
ATOM 777 N N . VAL A 1 104 ? 1.459 -1.864 -6.177 1.00 96.94 104 VAL A N 1
ATOM 778 C CA . VAL A 1 104 ? 0.365 -1.263 -5.413 1.00 96.94 104 VAL A CA 1
ATOM 779 C C . VAL A 1 104 ? -0.309 -2.326 -4.558 1.00 96.94 104 VAL A C 1
ATOM 781 O O . VAL A 1 104 ? -0.699 -3.374 -5.070 1.00 96.94 104 VAL A O 1
ATOM 784 N N . VAL A 1 105 ? -0.451 -2.034 -3.267 1.00 97.94 105 VAL A N 1
ATOM 785 C CA . VAL A 1 105 ? -1.232 -2.819 -2.301 1.00 97.94 105 VAL A CA 1
ATOM 786 C C . VAL A 1 105 ? -2.379 -1.952 -1.809 1.00 97.94 105 VAL A C 1
ATOM 788 O O . VAL A 1 105 ? -2.172 -0.772 -1.522 1.00 97.94 105 VAL A O 1
ATOM 791 N N . VAL A 1 106 ? -3.564 -2.542 -1.686 1.00 97.44 106 VAL A N 1
ATOM 792 C CA . VAL A 1 106 ? -4.736 -1.885 -1.104 1.00 97.44 106 VAL A CA 1
ATOM 793 C C . VAL A 1 106 ? -5.176 -2.651 0.132 1.00 97.44 106 VAL A C 1
ATOM 795 O O . VAL A 1 106 ? -5.179 -3.882 0.150 1.00 97.44 106 VAL A O 1
ATOM 798 N N . ALA A 1 107 ? -5.538 -1.907 1.168 1.00 97.62 107 ALA A N 1
ATOM 799 C CA . ALA A 1 107 ? -6.105 -2.440 2.389 1.00 97.62 107 ALA A CA 1
ATOM 800 C C . ALA A 1 107 ? -7.337 -1.627 2.791 1.00 97.62 107 ALA A C 1
ATOM 802 O O . ALA A 1 107 ? -7.338 -0.403 2.690 1.00 97.62 107 ALA A O 1
ATOM 803 N N . GLU A 1 108 ? -8.382 -2.295 3.258 1.00 96.00 108 GLU A N 1
ATOM 804 C CA . GLU A 1 108 ? -9.631 -1.662 3.679 1.00 96.00 108 GLU A CA 1
ATOM 805 C C . GLU A 1 108 ? -9.704 -1.573 5.200 1.00 96.00 108 GLU A C 1
ATOM 807 O O . GLU A 1 108 ? -9.246 -2.465 5.913 1.00 96.00 108 GLU A O 1
ATOM 812 N N . LEU A 1 109 ? -10.299 -0.499 5.718 1.00 94.88 109 LEU A N 1
ATOM 813 C CA . LEU A 1 109 ? -10.470 -0.311 7.157 1.00 94.88 109 LEU A CA 1
ATOM 814 C C . LEU A 1 109 ? -11.318 -1.457 7.745 1.00 94.88 109 LEU A C 1
ATOM 816 O O . LEU A 1 109 ? -12.446 -1.678 7.290 1.00 94.88 109 LEU A O 1
ATOM 820 N N . VAL A 1 110 ? -10.808 -2.169 8.757 1.00 91.00 110 VAL A N 1
ATOM 821 C CA . VAL A 1 110 ? -11.503 -3.342 9.334 1.00 91.00 110 VAL A CA 1
ATOM 822 C C . VAL A 1 110 ? -12.493 -2.984 10.441 1.00 91.00 110 VAL A C 1
ATOM 824 O O . VAL A 1 110 ? -13.498 -3.671 10.609 1.00 91.00 110 VAL A O 1
ATOM 827 N N . SER A 1 111 ? -12.247 -1.903 11.178 1.00 81.12 111 SER A N 1
ATOM 828 C CA . SER A 1 111 ? -13.042 -1.500 12.342 1.00 81.12 111 SER A CA 1
ATOM 829 C C . SER A 1 111 ? -13.034 0.015 12.530 1.00 81.12 111 SER A C 1
ATOM 831 O O . SER A 1 111 ? -12.341 0.743 11.820 1.00 81.12 111 SER A O 1
ATOM 833 N N . GLU A 1 112 ? -13.793 0.501 13.509 1.00 79.62 112 GLU A N 1
ATOM 834 C CA . GLU A 1 112 ? -13.655 1.882 13.970 1.00 79.62 112 GLU A CA 1
ATOM 835 C C . GLU A 1 112 ? -12.245 2.137 14.522 1.00 79.62 112 GLU A C 1
ATOM 837 O O . GLU A 1 112 ? -11.557 1.217 14.979 1.00 79.62 112 GLU A O 1
ATOM 842 N N . ALA A 1 113 ? -11.809 3.393 14.426 1.00 81.25 113 ALA A N 1
ATOM 843 C CA . ALA A 1 113 ? -10.512 3.823 14.921 1.00 81.25 113 ALA A CA 1
ATOM 844 C C . ALA A 1 113 ? -10.481 3.739 16.448 1.00 81.25 113 ALA A C 1
ATOM 846 O O . ALA A 1 113 ? -11.421 4.169 17.118 1.00 81.25 113 ALA A O 1
ATOM 847 N N . VAL A 1 114 ? -9.390 3.219 17.000 1.00 84.50 114 VAL A N 1
ATOM 848 C CA . VAL A 1 114 ? -9.211 3.141 18.451 1.00 84.50 114 VAL A CA 1
ATOM 849 C C . VAL A 1 114 ? -8.495 4.406 18.916 1.00 84.50 114 VAL A C 1
ATOM 851 O O . VAL A 1 114 ? -7.424 4.696 18.383 1.00 84.50 114 VAL A O 1
ATOM 854 N N . PRO A 1 115 ? -9.015 5.171 19.893 1.00 84.12 115 PRO A N 1
ATOM 855 C CA . PRO A 1 115 ? -8.303 6.329 20.419 1.00 84.12 115 PRO A CA 1
ATOM 856 C C . PRO A 1 115 ? -6.937 5.926 20.984 1.00 84.12 115 PRO A C 1
ATOM 858 O O . PRO A 1 115 ? -6.847 4.995 21.782 1.00 84.12 115 PRO A O 1
ATOM 861 N N . SER A 1 116 ? -5.874 6.652 20.640 1.00 80.12 116 SER A N 1
ATOM 862 C CA . SER A 1 116 ? -4.526 6.389 21.167 1.00 80.12 116 SER A CA 1
ATOM 863 C C . SER A 1 116 ? -4.509 6.458 22.699 1.00 80.12 116 SER A C 1
ATOM 865 O O . SER A 1 116 ? -3.858 5.647 23.353 1.00 80.12 116 SER A O 1
ATOM 867 N N . ALA A 1 117 ? -5.302 7.358 23.289 1.00 75.88 117 ALA A N 1
ATOM 868 C CA . ALA A 1 117 ? -5.482 7.454 24.737 1.00 75.88 117 ALA A CA 1
ATOM 869 C C . ALA A 1 117 ? -6.133 6.206 25.366 1.00 75.88 117 ALA A C 1
ATOM 871 O O . ALA A 1 117 ? -5.859 5.911 26.520 1.00 75.88 117 ALA A O 1
ATOM 872 N N . ALA A 1 118 ? -6.948 5.444 24.632 1.00 68.06 118 ALA A N 1
ATOM 873 C CA . ALA A 1 118 ? -7.534 4.204 25.145 1.00 68.06 118 ALA A CA 1
ATOM 874 C C . ALA A 1 118 ? -6.513 3.052 25.205 1.00 68.06 118 ALA A C 1
ATOM 876 O O . ALA A 1 118 ? -6.679 2.134 25.997 1.00 68.06 118 ALA A O 1
ATOM 877 N N . ILE A 1 119 ? -5.449 3.112 24.395 1.00 66.94 119 ILE A N 1
ATOM 878 C CA . ILE A 1 119 ? -4.365 2.117 24.388 1.00 66.94 119 ILE A CA 1
ATOM 879 C C . ILE A 1 119 ? -3.225 2.505 25.338 1.00 66.94 119 ILE A C 1
ATOM 881 O O . ILE A 1 119 ? -2.621 1.634 25.955 1.00 66.94 119 ILE A O 1
ATOM 885 N N . PHE A 1 120 ? -2.927 3.802 25.473 1.00 60.19 120 PHE A N 1
ATOM 886 C CA . PHE A 1 120 ? -1.788 4.289 26.266 1.00 60.19 120 PHE A CA 1
ATOM 887 C C . PHE A 1 120 ? -2.164 5.012 27.567 1.00 60.19 120 PHE A C 1
ATOM 889 O O . PHE A 1 120 ? -1.280 5.313 28.362 1.00 60.19 120 PHE A O 1
ATOM 896 N N . GLY A 1 121 ? -3.436 5.340 27.781 1.00 50.09 121 GLY A N 1
ATOM 897 C CA . GLY A 1 121 ? -3.863 6.305 28.799 1.00 50.09 121 GLY A CA 1
ATOM 898 C C . GLY A 1 121 ? -4.863 5.785 29.825 1.00 50.09 121 GLY A C 1
ATOM 899 O O . GLY A 1 121 ? -5.521 6.609 30.454 1.00 50.09 121 GLY A O 1
ATOM 900 N N . GLY A 1 122 ? -5.011 4.471 30.005 1.00 47.31 122 GLY A N 1
ATOM 901 C CA . GLY A 1 122 ? -6.109 3.970 30.835 1.00 47.31 122 GLY A CA 1
ATOM 902 C C . GLY A 1 122 ? -5.965 2.589 31.447 1.00 47.31 122 GLY A C 1
ATOM 903 O O . GLY A 1 122 ? -6.993 2.036 31.799 1.00 47.31 122 GLY A O 1
ATOM 904 N N . LEU A 1 123 ? -4.759 2.040 31.587 1.00 52.09 123 LEU A N 1
ATOM 905 C CA . LEU A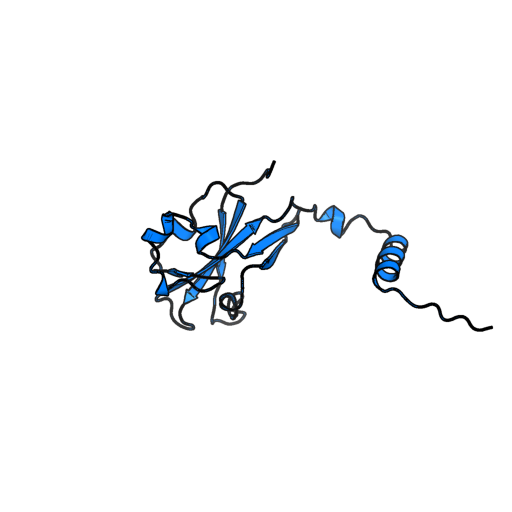 1 123 ? -4.576 0.866 32.436 1.00 52.09 123 LEU A CA 1
ATOM 906 C C . LEU A 1 123 ? -3.677 1.265 33.599 1.00 52.09 123 LEU A C 1
ATOM 908 O O . LEU A 1 123 ? -2.553 1.738 33.394 1.00 52.09 123 LEU A O 1
ATOM 912 N N . ASP A 1 124 ? -4.192 1.126 34.817 1.00 60.28 124 ASP A N 1
ATOM 913 C CA . ASP A 1 124 ? -3.324 1.112 35.982 1.00 60.28 124 ASP A CA 1
ATOM 914 C C . ASP A 1 124 ? -2.414 -0.135 35.919 1.00 60.28 124 ASP A C 1
ATOM 916 O O . ASP A 1 124 ? -2.617 -1.069 35.134 1.00 60.28 124 ASP A O 1
ATOM 920 N N . ALA A 1 125 ? -1.314 -0.112 36.673 1.00 58.06 125 ALA A N 1
ATOM 921 C CA . ALA A 1 125 ? -0.338 -1.200 36.629 1.00 58.06 125 ALA A CA 1
ATOM 922 C C . ALA A 1 125 ? -0.951 -2.548 37.054 1.00 58.06 125 ALA A C 1
ATOM 924 O O . ALA A 1 125 ? -0.461 -3.591 36.626 1.00 58.06 125 ALA A O 1
ATOM 925 N N . ASP A 1 126 ? -2.026 -2.522 37.844 1.00 57.03 126 ASP A N 1
ATOM 926 C CA . ASP A 1 126 ? -2.701 -3.706 38.368 1.00 57.03 126 ASP A CA 1
ATOM 927 C C . ASP A 1 126 ? -3.646 -4.332 37.319 1.00 57.03 126 ASP A C 1
ATOM 929 O O . ASP A 1 126 ? -3.660 -5.551 37.153 1.00 57.03 126 ASP A O 1
ATOM 933 N N . GLU A 1 127 ? -4.339 -3.522 36.515 1.00 58.78 127 GLU A N 1
ATOM 934 C CA . GLU A 1 127 ? -5.213 -3.956 35.418 1.00 58.78 127 GLU A CA 1
ATOM 935 C C . GLU A 1 127 ? -4.397 -4.476 34.218 1.00 58.78 127 GLU A C 1
ATOM 937 O O . GLU A 1 127 ? -4.798 -5.435 33.555 1.00 58.78 127 GLU A O 1
ATOM 942 N N . LEU A 1 128 ? -3.185 -3.938 33.993 1.00 56.38 128 LEU A N 1
ATOM 943 C CA . LEU A 1 128 ? -2.200 -4.516 33.064 1.00 56.38 128 LEU A CA 1
ATOM 944 C C . LEU A 1 128 ? -1.724 -5.903 33.506 1.00 56.38 128 LEU A C 1
ATOM 946 O O . LEU A 1 128 ? -1.563 -6.791 32.668 1.00 56.38 128 LEU A O 1
ATOM 950 N N . VAL A 1 129 ? -1.488 -6.101 34.806 1.00 57.84 129 VAL A N 1
ATOM 951 C CA . VAL A 1 129 ? -1.108 -7.411 35.349 1.00 57.84 129 VAL A CA 1
ATOM 952 C C . VAL A 1 129 ? -2.267 -8.391 35.209 1.00 57.84 129 VAL A C 1
ATOM 954 O O . VAL A 1 129 ? -2.030 -9.525 34.796 1.00 57.84 129 VAL A O 1
ATOM 957 N N . GLU A 1 130 ? -3.510 -7.973 35.453 1.00 54.78 130 GLU A N 1
ATOM 958 C CA . GLU A 1 130 ? -4.688 -8.829 35.280 1.00 54.78 130 GLU A CA 1
ATOM 959 C C . GLU A 1 130 ? -4.912 -9.221 33.808 1.00 54.78 130 GLU A C 1
ATOM 961 O O . GLU A 1 130 ? -5.107 -10.399 33.516 1.00 54.78 130 GLU A O 1
ATOM 966 N N . LEU A 1 131 ? -4.797 -8.289 32.855 1.00 53.34 131 LEU A N 1
ATOM 967 C CA . LEU A 1 131 ? -4.922 -8.601 31.424 1.00 53.34 131 LEU A CA 1
ATOM 968 C C . LEU A 1 131 ? -3.814 -9.544 30.928 1.00 53.34 131 LEU A C 1
ATOM 970 O O . LEU A 1 131 ? -4.092 -10.519 30.231 1.00 53.34 131 LEU A O 1
ATOM 974 N N . VAL A 1 132 ? -2.561 -9.295 31.323 1.00 52.53 132 VAL A N 1
ATOM 975 C CA . VAL A 1 132 ? -1.411 -10.112 30.901 1.00 52.53 132 VAL A CA 1
ATOM 976 C C . VAL A 1 132 ? -1.445 -11.505 31.539 1.00 52.53 132 VAL A C 1
ATOM 978 O O . VAL A 1 132 ? -1.094 -12.487 30.886 1.00 52.53 132 VAL A O 1
ATOM 981 N N . THR A 1 133 ? -1.894 -11.629 32.790 1.00 56.88 133 THR A N 1
ATOM 982 C CA . THR A 1 133 ? -2.009 -12.933 33.469 1.00 56.88 133 THR A CA 1
ATOM 983 C C . THR A 1 133 ? -3.202 -13.754 32.980 1.00 56.88 133 THR A C 1
ATOM 985 O O . THR A 1 133 ? -3.100 -14.981 32.901 1.00 56.88 133 THR A O 1
ATOM 988 N N . LYS A 1 134 ? -4.300 -13.102 32.581 1.00 52.22 134 LYS A N 1
ATOM 989 C CA . LYS A 1 134 ? -5.508 -13.759 32.060 1.00 52.22 134 LYS A CA 1
ATOM 990 C C . LYS A 1 134 ? -5.319 -14.319 30.648 1.0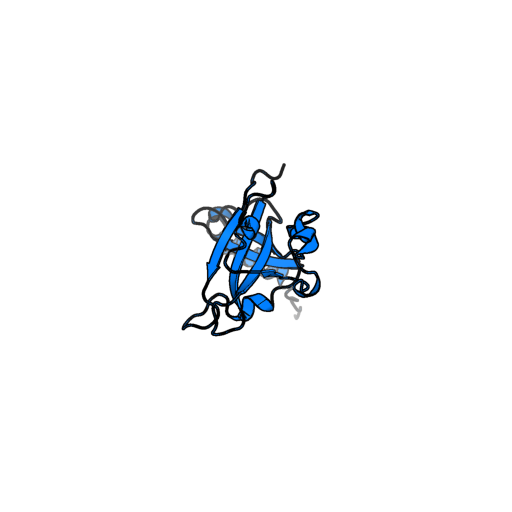0 52.22 134 LYS A C 1
ATOM 992 O O . LYS A 1 134 ? -5.829 -15.402 30.370 1.00 52.22 134 LYS A O 1
ATOM 997 N N . ASP A 1 135 ? -4.523 -13.655 29.807 1.00 46.72 135 ASP A N 1
ATOM 998 C CA . ASP A 1 135 ? -4.196 -14.132 28.454 1.00 46.72 135 ASP A CA 1
ATOM 999 C C . ASP A 1 135 ? -3.060 -15.171 28.426 1.00 46.72 135 ASP A C 1
ATOM 1001 O O . ASP A 1 135 ? -2.970 -15.963 27.485 1.00 46.72 135 ASP A O 1
ATOM 1005 N N . LEU A 1 136 ? -2.207 -15.224 29.459 1.00 46.19 136 LEU A N 1
ATOM 1006 C CA . LEU A 1 136 ? -1.097 -16.185 29.533 1.00 46.19 136 LEU A CA 1
ATOM 1007 C C . LEU A 1 136 ? -1.410 -17.491 30.267 1.00 46.19 136 LEU A C 1
ATOM 1009 O O . LEU A 1 136 ? -0.550 -18.370 30.268 1.00 46.19 136 LEU A O 1
ATOM 1013 N N . GLY A 1 137 ? -2.602 -17.661 30.853 1.00 43.69 137 GLY A N 1
ATOM 1014 C CA . GLY A 1 137 ? -3.030 -18.940 31.434 1.00 43.69 137 GLY A CA 1
ATOM 1015 C C . GLY A 1 137 ? -1.956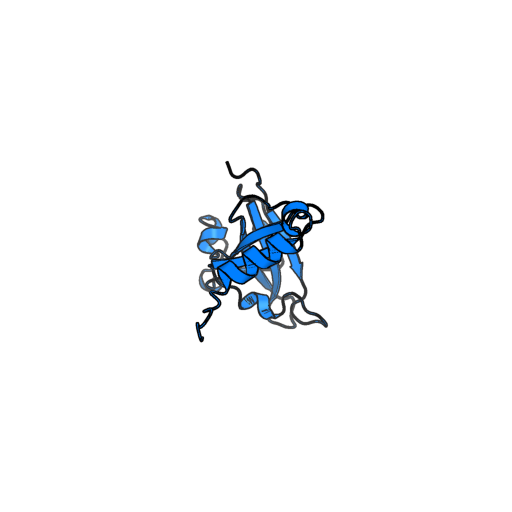 -19.588 32.313 1.00 43.69 137 GLY A C 1
ATOM 1016 O O . GLY A 1 137 ? -1.623 -20.760 32.121 1.00 43.69 137 GLY A O 1
ATOM 1017 N N . VAL A 1 138 ? -1.353 -18.815 33.225 1.00 42.59 138 VAL A N 1
ATOM 1018 C CA . VAL A 1 138 ? -0.308 -19.340 34.107 1.00 42.59 138 VAL A CA 1
ATOM 1019 C C . VAL A 1 138 ? -0.948 -20.360 35.042 1.00 42.59 138 VAL A C 1
ATOM 1021 O O . VAL A 1 138 ? -1.727 -20.031 35.931 1.00 42.59 138 VAL A O 1
ATOM 1024 N N . LEU A 1 139 ? -0.617 -21.623 34.786 1.00 42.50 139 LEU A N 1
ATOM 1025 C CA . LEU A 1 139 ? -0.889 -22.766 35.640 1.00 42.50 139 LEU A CA 1
ATOM 1026 C C . LEU A 1 139 ? -0.222 -22.525 37.000 1.00 42.50 139 LEU A C 1
ATOM 1028 O O . LEU A 1 139 ? 0.967 -22.803 37.168 1.00 42.50 139 LEU A O 1
ATOM 1032 N N . GLU A 1 140 ? -0.970 -22.015 37.977 1.00 37.62 140 GLU A N 1
ATOM 1033 C CA . GLU A 1 140 ? -0.553 -22.104 39.373 1.00 37.62 140 GLU A CA 1
ATOM 1034 C C . GLU A 1 140 ? -0.591 -23.578 39.781 1.00 37.62 140 GLU A C 1
ATOM 1036 O O . GLU A 1 140 ? -1.639 -24.173 40.034 1.00 37.62 140 GLU A O 1
ATOM 1041 N N . ASN A 1 141 ? 0.587 -24.195 39.769 1.00 34.72 141 ASN A N 1
ATOM 1042 C CA . ASN A 1 141 ? 0.776 -25.548 40.245 1.00 34.72 141 ASN A CA 1
ATOM 1043 C C . ASN A 1 141 ? 0.796 -25.515 41.778 1.00 34.72 141 ASN A C 1
ATOM 1045 O O . ASN A 1 141 ? 1.685 -24.929 42.395 1.00 34.72 141 ASN A O 1
ATOM 1049 N N . SER A 1 142 ? -0.197 -26.160 42.378 1.00 43.34 142 SER A N 1
ATOM 1050 C CA . SER A 1 142 ? -0.273 -26.442 43.805 1.00 43.34 142 SER A CA 1
ATOM 1051 C C . SER A 1 142 ? 0.878 -27.342 44.268 1.00 43.34 142 SER A C 1
ATOM 1053 O O . SER A 1 142 ? 1.074 -28.417 43.702 1.00 43.34 142 SER A O 1
ATOM 1055 N N . ALA A 1 143 ? 1.546 -26.965 45.353 1.00 39.28 143 ALA A N 1
ATOM 1056 C CA . ALA A 1 143 ? 2.148 -27.870 46.340 1.00 39.28 143 ALA A CA 1
ATOM 1057 C C . ALA A 1 143 ? 2.464 -27.013 47.583 1.00 39.28 143 ALA A C 1
ATOM 1059 O O . ALA A 1 143 ? 3.237 -26.067 47.479 1.00 39.28 143 ALA A O 1
ATOM 1060 N N . SER A 1 144 ? 1.670 -27.102 48.659 1.00 44.12 144 SER A N 1
ATOM 1061 C CA . SER A 1 144 ? 1.844 -28.046 49.783 1.00 44.12 144 SER A CA 1
ATOM 1062 C C . SER A 1 144 ? 3.166 -27.840 50.514 1.00 44.12 144 SER A C 1
ATOM 1064 O O . SER A 1 144 ? 4.154 -28.484 50.099 1.00 44.12 144 SER A O 1
#

pLDDT: mean 81.69, std 17.99, range [34.72, 98.25]